Protein AF-A0A7S1DIG7-F1 (afdb_monomer_lite)

InterPro domains:
  IPR050154 UbiB protein kinase [PTHR10566] (1-97)

Foldseek 3Di:
DDALVNVVVVVVVVCVVPVDDDDPVVVVVSVVVVVVQVVVCVVPVPDGVCLLCVLVVLCCLVPPPDPVSVVVNQPQQADPVRDGPVVSVVVSVVSPVPDDVPPSPPDDPDPPDDDD

pLDDT: mean 81.05, std 15.47, range [36.78, 93.75]

Organism: Hemiselmis andersenii (NCBI:txid464988)

Sequence (116 aa):
QINFARLADNLAAIAFRFPFRIPPDYSLIIRSLTILEGIALSSDPDFNIVDEAYPYVARRLLFDRSETLQDALTEILLDANGRLKWNRLLALVNVISSSPPGASAASPEVPSGGGG

Structure (mmCIF, N/CA/C/O backbone):
data_AF-A0A7S1DIG7-F1
#
_entry.id   AF-A0A7S1DIG7-F1
#
loop_
_atom_site.group_PDB
_atom_site.id
_atom_site.type_symbol
_atom_site.label_atom_id
_atom_site.label_alt_id
_atom_site.label_comp_id
_atom_site.label_asym_id
_atom_site.label_entity_id
_atom_site.label_seq_id
_atom_site.pdbx_PDB_ins_code
_atom_site.Cartn_x
_atom_site.Cartn_y
_atom_site.Cartn_z
_atom_site.occupancy
_atom_site.B_iso_or_equiv
_atom_site.auth_seq_id
_atom_site.auth_comp_id
_atom_site.auth_asym_id
_atom_site.auth_atom_id
_atom_site.pdbx_PDB_model_num
ATOM 1 N N . GLN A 1 1 ? -5.209 1.675 -13.824 1.00 55.16 1 GLN A N 1
ATOM 2 C CA . GLN A 1 1 ? -4.279 0.754 -13.146 1.00 55.16 1 GLN A CA 1
ATOM 3 C C . GLN A 1 1 ? -3.381 1.577 -12.231 1.00 55.16 1 GLN A C 1
ATOM 5 O O . GLN A 1 1 ? -2.972 2.664 -12.638 1.00 55.16 1 GLN A O 1
ATOM 10 N N . ILE A 1 2 ? -3.201 1.154 -10.978 1.00 73.31 2 ILE A N 1
ATOM 11 C CA . ILE A 1 2 ? -2.395 1.863 -9.970 1.00 73.31 2 ILE A CA 1
ATOM 12 C C . ILE A 1 2 ? -1.056 1.135 -9.889 1.00 73.31 2 ILE A C 1
ATOM 14 O O . ILE A 1 2 ? -1.050 0.009 -9.417 1.00 73.31 2 ILE A O 1
ATOM 18 N N . ASN A 1 3 ? 0.033 1.763 -10.333 1.00 81.38 3 ASN A N 1
ATOM 19 C CA . ASN A 1 3 ? 1.395 1.268 -10.117 1.00 81.38 3 ASN A CA 1
ATOM 20 C C . ASN A 1 3 ? 2.045 1.992 -8.929 1.00 81.38 3 ASN A C 1
ATOM 22 O O . ASN A 1 3 ? 1.531 3.012 -8.443 1.00 81.38 3 ASN A O 1
ATOM 26 N N . PHE A 1 4 ? 3.153 1.458 -8.431 1.00 85.94 4 PHE A N 1
ATOM 27 C CA . PHE A 1 4 ? 3.773 1.940 -7.205 1.00 85.94 4 PHE A CA 1
ATOM 28 C C . PHE A 1 4 ? 4.417 3.316 -7.377 1.00 85.94 4 PHE A C 1
ATOM 30 O O . PHE A 1 4 ? 4.297 4.150 -6.479 1.00 85.94 4 PHE A O 1
ATOM 37 N N . ALA A 1 5 ? 4.994 3.616 -8.542 1.00 85.00 5 ALA A N 1
ATOM 38 C CA . ALA A 1 5 ? 5.468 4.961 -8.873 1.00 85.00 5 ALA A CA 1
ATOM 39 C C . ALA A 1 5 ? 4.363 6.028 -8.721 1.00 85.00 5 ALA A C 1
ATOM 41 O O . ALA A 1 5 ? 4.533 6.997 -7.981 1.00 85.00 5 ALA A O 1
ATOM 42 N N . ARG A 1 6 ? 3.178 5.816 -9.317 1.00 87.25 6 ARG A N 1
ATOM 43 C CA . ARG A 1 6 ? 2.042 6.748 -9.166 1.00 87.25 6 ARG A CA 1
ATOM 44 C C . ARG A 1 6 ? 1.514 6.801 -7.736 1.00 87.25 6 ARG A C 1
ATOM 46 O O . ARG A 1 6 ? 1.047 7.851 -7.296 1.00 87.25 6 ARG A O 1
ATOM 53 N N . LEU A 1 7 ? 1.539 5.681 -7.014 1.00 86.31 7 LEU A N 1
ATOM 54 C CA . LEU A 1 7 ? 1.150 5.650 -5.604 1.00 86.31 7 LEU A CA 1
ATOM 55 C C . LEU A 1 7 ? 2.092 6.519 -4.757 1.00 86.31 7 LEU A C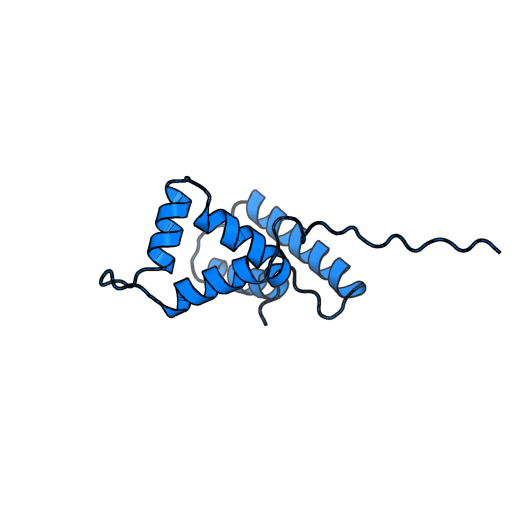 1
ATOM 57 O O . LEU A 1 7 ? 1.618 7.310 -3.940 1.00 86.31 7 LEU A O 1
ATOM 61 N N . ALA A 1 8 ? 3.402 6.407 -4.988 1.00 86.31 8 ALA A N 1
ATOM 62 C CA . ALA A 1 8 ? 4.424 7.207 -4.324 1.00 86.31 8 ALA A CA 1
ATOM 63 C C . ALA A 1 8 ? 4.270 8.703 -4.642 1.00 86.31 8 ALA A C 1
ATOM 65 O O . ALA A 1 8 ? 4.295 9.522 -3.722 1.00 86.31 8 ALA A O 1
ATOM 66 N N . ASP A 1 9 ? 4.017 9.054 -5.905 1.00 88.31 9 ASP A N 1
ATOM 67 C CA . ASP A 1 9 ? 3.774 10.439 -6.328 1.00 88.31 9 ASP A CA 1
ATOM 68 C C . ASP A 1 9 ? 2.531 11.033 -5.654 1.00 88.31 9 ASP A C 1
ATOM 70 O O . ASP A 1 9 ? 2.560 12.151 -5.132 1.00 88.31 9 ASP A O 1
ATOM 74 N N . ASN A 1 10 ? 1.437 10.266 -5.604 1.00 88.12 10 ASN A N 1
ATOM 75 C CA . ASN A 1 10 ? 0.212 10.681 -4.924 1.00 88.12 10 ASN A CA 1
ATOM 76 C C . ASN A 1 10 ? 0.445 10.887 -3.424 1.00 88.12 10 ASN A C 1
ATOM 78 O O . ASN A 1 10 ? -0.031 11.869 -2.852 1.00 88.12 10 ASN A O 1
ATOM 82 N N . LEU A 1 11 ? 1.193 9.987 -2.783 1.00 85.69 11 LEU A N 1
ATOM 83 C CA . LEU A 1 11 ? 1.534 10.112 -1.370 1.00 85.69 11 LEU A CA 1
ATOM 84 C C . LEU A 1 11 ? 2.392 11.357 -1.112 1.00 85.69 11 LEU A C 1
ATOM 86 O O . LEU A 1 11 ? 2.113 12.101 -0.171 1.00 85.69 11 LEU A O 1
ATOM 90 N N . ALA A 1 12 ? 3.384 11.620 -1.967 1.00 85.62 12 ALA A N 1
ATOM 91 C CA . ALA A 1 12 ? 4.207 12.822 -1.893 1.00 85.62 12 ALA A CA 1
ATOM 92 C C . ALA A 1 12 ? 3.348 14.088 -2.028 1.00 85.62 12 ALA A C 1
ATOM 94 O O . ALA A 1 12 ? 3.453 14.994 -1.202 1.00 85.62 12 ALA A O 1
ATOM 95 N N . ALA A 1 13 ? 2.432 14.128 -3.001 1.00 87.94 13 ALA A N 1
ATOM 96 C CA . ALA A 1 13 ? 1.509 15.246 -3.187 1.00 87.94 13 ALA A CA 1
ATOM 97 C C . ALA A 1 13 ? 0.618 15.489 -1.955 1.00 87.94 13 ALA A C 1
ATOM 99 O O . ALA A 1 13 ? 0.393 16.636 -1.560 1.00 87.94 13 ALA A O 1
ATOM 100 N N . ILE A 1 14 ? 0.138 14.421 -1.309 1.00 87.31 14 ILE A N 1
ATOM 101 C CA . ILE A 1 14 ? -0.655 14.517 -0.076 1.00 87.31 14 ILE A CA 1
ATOM 102 C C . ILE A 1 14 ? 0.202 15.043 1.087 1.00 87.31 14 ILE A C 1
ATOM 104 O O . ILE A 1 14 ? -0.268 15.912 1.820 1.00 87.31 14 ILE A O 1
ATOM 108 N N . ALA A 1 15 ? 1.450 14.586 1.220 1.00 83.88 15 ALA A N 1
ATOM 109 C CA . ALA A 1 15 ? 2.393 15.063 2.237 1.00 83.88 15 ALA A CA 1
ATOM 110 C C . ALA A 1 15 ? 2.819 16.530 2.034 1.00 83.88 15 ALA A C 1
ATOM 112 O O . ALA A 1 15 ? 3.163 17.223 2.990 1.00 83.88 15 ALA A O 1
ATOM 113 N N . PHE A 1 16 ? 2.774 17.039 0.799 1.00 83.00 16 PHE A N 1
ATOM 114 C CA . PHE A 1 16 ? 2.913 18.474 0.540 1.00 83.00 16 PHE A CA 1
ATOM 115 C C . PHE A 1 16 ? 1.652 19.254 0.922 1.00 83.00 16 PHE A C 1
ATOM 117 O O . PHE A 1 16 ? 1.752 20.367 1.438 1.00 83.00 16 PHE A O 1
ATOM 124 N N . ARG A 1 17 ? 0.464 18.685 0.674 1.00 86.50 17 ARG A N 1
ATOM 125 C CA . ARG A 1 17 ? -0.823 19.352 0.930 1.00 86.50 17 ARG A CA 1
ATOM 126 C C . ARG A 1 17 ? -1.188 19.412 2.413 1.00 86.50 17 ARG A C 1
ATOM 128 O O . ARG A 1 17 ? -1.804 20.382 2.845 1.00 86.50 17 ARG A O 1
ATOM 135 N N . PHE A 1 18 ? -0.810 18.400 3.185 1.00 83.94 18 PHE A N 1
ATOM 136 C CA . PHE A 1 18 ? -0.964 18.363 4.635 1.00 83.94 18 PHE A CA 1
ATOM 137 C C . PHE A 1 18 ? 0.429 18.206 5.249 1.00 83.94 18 PHE A C 1
ATOM 139 O O . PHE A 1 18 ? 1.088 17.226 4.924 1.00 83.94 18 PHE A O 1
ATOM 146 N N . PRO A 1 19 ? 0.898 19.115 6.125 1.00 73.56 19 PRO A N 1
ATOM 147 C CA . PRO A 1 19 ? 2.295 19.180 6.564 1.00 73.56 19 PRO A CA 1
ATOM 148 C C . PRO A 1 19 ? 2.678 18.087 7.581 1.00 73.56 19 PRO A C 1
ATOM 150 O O . PRO A 1 19 ? 3.311 18.366 8.598 1.00 73.56 19 PRO A O 1
ATOM 153 N N . PHE A 1 20 ? 2.315 16.831 7.330 1.00 78.31 20 PHE A N 1
ATOM 154 C CA . PHE A 1 20 ? 2.900 15.694 8.026 1.00 78.31 20 PHE A CA 1
ATOM 155 C C . PHE A 1 20 ? 4.249 15.349 7.378 1.00 78.31 20 PHE A C 1
ATOM 157 O O . PHE A 1 20 ? 4.415 15.384 6.159 1.00 78.31 20 PHE A O 1
ATOM 164 N N . ARG A 1 21 ? 5.257 15.050 8.201 1.00 78.00 21 ARG A N 1
ATOM 165 C CA . ARG A 1 21 ? 6.576 14.609 7.731 1.00 78.00 21 ARG A CA 1
ATOM 166 C C . ARG A 1 21 ? 6.563 13.092 7.608 1.00 78.00 21 ARG A C 1
ATOM 168 O O . ARG A 1 21 ? 6.246 12.414 8.579 1.00 78.00 21 ARG A O 1
ATOM 175 N N . ILE A 1 22 ? 6.929 12.567 6.442 1.00 82.50 22 ILE A N 1
ATOM 176 C CA . ILE A 1 22 ? 7.140 11.127 6.264 1.00 82.50 22 ILE A CA 1
ATOM 177 C C . ILE A 1 22 ? 8.434 10.752 7.006 1.00 82.50 22 ILE A C 1
ATOM 179 O O . ILE A 1 22 ? 9.477 11.337 6.697 1.00 82.50 22 ILE A O 1
ATOM 183 N N . PRO A 1 23 ? 8.402 9.822 7.980 1.00 87.88 23 PRO A N 1
ATOM 184 C CA . PRO A 1 23 ? 9.616 9.382 8.658 1.00 87.88 23 PRO A CA 1
ATOM 185 C C . PRO A 1 23 ? 10.634 8.772 7.674 1.00 87.88 23 PRO A C 1
ATOM 187 O O . PRO A 1 23 ? 10.221 8.160 6.682 1.00 87.88 23 PRO A O 1
ATOM 190 N N . PRO A 1 24 ? 11.951 8.895 7.935 1.00 88.88 24 PRO A N 1
ATOM 191 C CA . PRO A 1 24 ? 13.000 8.420 7.025 1.00 88.88 24 PRO A CA 1
ATOM 192 C C . PRO A 1 24 ? 12.890 6.939 6.641 1.00 88.88 24 PRO A C 1
ATOM 194 O O . PRO A 1 24 ? 13.167 6.577 5.501 1.00 88.88 24 PRO A O 1
ATOM 197 N N . ASP A 1 25 ? 12.431 6.088 7.556 1.00 91.19 25 ASP A N 1
ATOM 198 C CA . ASP A 1 25 ? 12.311 4.651 7.295 1.00 91.19 25 ASP A CA 1
ATOM 199 C C . ASP A 1 25 ? 11.295 4.360 6.180 1.00 91.19 25 ASP A C 1
ATOM 201 O O . ASP A 1 25 ? 11.547 3.559 5.280 1.00 91.19 25 ASP A O 1
ATOM 205 N N . TYR A 1 26 ? 10.168 5.078 6.169 1.00 89.19 26 TYR A N 1
ATOM 206 C CA . TYR A 1 26 ? 9.143 4.909 5.139 1.00 89.19 26 TYR A CA 1
ATOM 207 C C . TYR A 1 26 ? 9.582 5.459 3.784 1.00 89.19 26 TYR A C 1
ATOM 209 O O . TYR A 1 26 ? 9.275 4.855 2.756 1.00 89.19 26 TYR A O 1
ATOM 217 N N . SER A 1 27 ? 10.322 6.573 3.752 1.00 90.31 27 SER A N 1
ATOM 218 C CA . SER A 1 27 ? 10.826 7.119 2.485 1.00 90.31 27 SER A CA 1
ATOM 219 C C . SER A 1 27 ? 11.83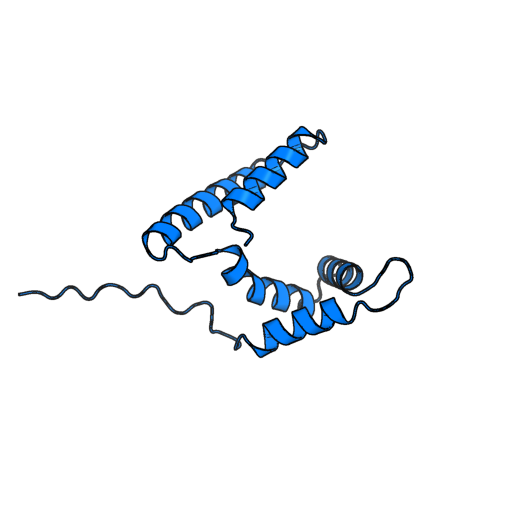4 6.173 1.828 1.00 90.31 27 SER A C 1
ATOM 221 O O . SER A 1 27 ? 11.823 6.014 0.604 1.00 90.31 27 SER A O 1
ATOM 223 N N . LEU A 1 28 ? 12.644 5.481 2.634 1.00 92.25 28 LEU A N 1
ATOM 224 C CA . LEU A 1 28 ? 13.573 4.466 2.156 1.00 92.25 28 LEU A CA 1
ATOM 225 C C . LEU A 1 28 ? 12.847 3.239 1.593 1.00 92.25 28 LEU A C 1
ATOM 227 O O . LEU A 1 28 ? 13.217 2.755 0.520 1.00 92.25 28 LEU A O 1
ATOM 231 N N . ILE A 1 29 ? 11.798 2.766 2.273 1.00 92.19 29 ILE A N 1
ATOM 232 C CA . ILE A 1 29 ? 10.959 1.660 1.785 1.00 92.19 29 ILE A CA 1
ATOM 233 C C . ILE A 1 29 ? 10.340 2.026 0.432 1.00 92.19 29 ILE A C 1
ATOM 235 O O . ILE A 1 29 ? 10.482 1.269 -0.527 1.00 92.19 29 ILE A O 1
ATOM 239 N N . ILE A 1 30 ? 9.725 3.209 0.323 1.00 90.69 30 ILE A N 1
ATOM 240 C CA . ILE A 1 30 ? 9.101 3.680 -0.922 1.00 90.69 30 ILE A CA 1
ATOM 241 C C . ILE A 1 30 ? 10.137 3.747 -2.046 1.00 90.69 30 ILE A C 1
ATOM 243 O O . ILE A 1 30 ? 9.931 3.163 -3.105 1.00 90.69 30 ILE A O 1
ATOM 247 N N . ARG A 1 31 ? 11.288 4.388 -1.811 1.00 90.25 31 ARG A N 1
ATOM 248 C CA . ARG A 1 31 ? 12.353 4.492 -2.819 1.00 90.25 31 ARG A CA 1
ATOM 249 C C . ARG A 1 31 ? 12.844 3.121 -3.284 1.00 90.25 31 ARG A C 1
ATOM 251 O O . ARG A 1 31 ? 13.066 2.931 -4.477 1.00 90.25 31 ARG A O 1
ATOM 258 N N . SER A 1 32 ? 13.021 2.187 -2.353 1.00 93.75 32 SER A N 1
ATOM 259 C CA . SER A 1 32 ? 13.483 0.832 -2.669 1.00 93.75 32 SER A CA 1
ATOM 260 C C . SER A 1 32 ? 12.469 0.102 -3.549 1.00 93.75 32 SER A C 1
ATOM 262 O O . SER A 1 32 ? 12.846 -0.469 -4.568 1.00 93.75 32 SER A O 1
ATOM 264 N N . LEU A 1 33 ? 11.180 0.189 -3.213 1.00 92.38 33 LEU A N 1
ATOM 265 C CA . LEU A 1 33 ? 10.101 -0.424 -3.988 1.00 92.38 33 LEU A CA 1
ATOM 266 C C . LEU A 1 33 ? 9.947 0.204 -5.380 1.00 92.38 33 LEU A C 1
ATOM 268 O O . LEU A 1 33 ? 9.772 -0.531 -6.345 1.00 92.38 33 LEU A O 1
ATOM 272 N N . THR A 1 34 ? 10.094 1.525 -5.521 1.00 90.88 34 THR A N 1
ATOM 273 C CA . THR A 1 34 ? 10.074 2.192 -6.837 1.00 90.88 34 THR A CA 1
ATOM 274 C C . THR A 1 34 ? 11.210 1.712 -7.743 1.00 90.88 34 THR A C 1
ATOM 276 O O . THR A 1 34 ? 10.999 1.496 -8.934 1.00 90.88 34 THR A O 1
ATOM 279 N N . ILE A 1 35 ? 12.418 1.521 -7.199 1.00 92.50 35 ILE A N 1
ATOM 280 C CA . ILE A 1 35 ? 13.551 0.990 -7.973 1.00 92.50 35 ILE A CA 1
ATOM 281 C C . ILE A 1 35 ? 13.284 -0.463 -8.381 1.00 92.50 35 ILE A C 1
ATOM 283 O O . ILE A 1 35 ? 13.506 -0.816 -9.537 1.00 92.50 35 ILE A O 1
ATOM 287 N N . LEU A 1 36 ? 12.784 -1.292 -7.459 1.00 92.00 36 LEU A N 1
ATOM 288 C CA . LEU A 1 36 ? 12.447 -2.689 -7.745 1.00 92.00 36 LEU A CA 1
ATOM 289 C C . LEU A 1 36 ? 11.348 -2.813 -8.806 1.00 92.00 36 LEU A C 1
ATOM 291 O O . LEU A 1 36 ? 11.488 -3.625 -9.715 1.00 92.00 36 LEU A O 1
ATOM 295 N N . GLU A 1 37 ? 10.302 -1.985 -8.738 1.00 89.12 37 GLU A N 1
ATOM 296 C CA . GLU A 1 37 ? 9.260 -1.921 -9.769 1.00 89.12 37 GLU A CA 1
ATOM 297 C C . GLU A 1 37 ? 9.856 -1.526 -11.128 1.00 89.12 37 GLU A C 1
ATOM 299 O O . GLU A 1 37 ? 9.567 -2.170 -12.131 1.00 89.12 37 GLU A O 1
ATOM 304 N N . GLY A 1 38 ? 10.754 -0.536 -11.164 1.00 90.00 38 GLY A N 1
ATOM 305 C CA . GLY A 1 38 ? 11.448 -0.142 -12.394 1.00 90.00 38 GLY A CA 1
ATOM 306 C C . GLY A 1 38 ? 12.299 -1.261 -13.008 1.00 90.00 38 GLY A C 1
ATOM 307 O O . GLY A 1 38 ? 12.344 -1.397 -14.229 1.00 90.00 38 GLY A O 1
ATOM 308 N N . ILE A 1 39 ? 12.943 -2.088 -12.178 1.00 91.69 39 ILE A N 1
ATOM 309 C CA . ILE A 1 39 ? 13.692 -3.267 -12.640 1.00 91.69 39 ILE A CA 1
ATOM 310 C C . ILE A 1 39 ? 12.728 -4.339 -13.161 1.00 91.69 39 ILE A C 1
ATOM 312 O O . ILE A 1 39 ? 12.957 -4.886 -14.237 1.00 91.69 39 ILE A O 1
ATOM 316 N N . ALA A 1 40 ? 11.638 -4.618 -12.448 1.00 88.81 40 ALA A N 1
ATOM 317 C CA . ALA A 1 40 ? 10.654 -5.613 -12.868 1.00 88.81 40 ALA A CA 1
ATOM 318 C C . ALA A 1 40 ? 9.990 -5.242 -14.205 1.00 88.81 40 ALA A C 1
ATOM 320 O O . ALA A 1 40 ? 9.900 -6.089 -15.090 1.00 88.81 40 ALA A O 1
ATOM 321 N N . LEU A 1 41 ? 9.667 -3.960 -14.406 1.00 90.06 41 LEU A N 1
ATOM 322 C CA . LEU A 1 41 ? 9.125 -3.431 -15.665 1.00 90.06 41 LEU A CA 1
ATOM 323 C C . LEU A 1 41 ? 10.061 -3.616 -16.868 1.00 90.06 41 LEU A C 1
ATOM 325 O O . LEU A 1 41 ? 9.604 -3.645 -18.008 1.00 90.06 41 LEU A O 1
ATOM 329 N N . SER A 1 42 ? 11.374 -3.734 -16.639 1.00 88.75 42 SER A N 1
ATOM 330 C CA . SER A 1 42 ? 12.329 -4.023 -17.716 1.00 88.75 42 SER A CA 1
ATOM 331 C C . SER A 1 42 ? 12.263 -5.475 -18.205 1.00 88.75 42 SER A C 1
ATOM 333 O O . SER A 1 42 ? 12.664 -5.751 -19.333 1.00 88.75 42 SER A O 1
ATOM 335 N N . SER A 1 43 ? 11.748 -6.385 -17.371 1.00 91.31 43 SER A N 1
ATOM 336 C CA . SER A 1 43 ? 11.554 -7.802 -17.694 1.00 91.31 43 SER A CA 1
ATOM 337 C C . SER A 1 43 ? 10.127 -8.096 -18.159 1.00 91.31 43 SER A C 1
ATOM 339 O O . SER A 1 43 ? 9.944 -8.872 -19.092 1.00 91.31 43 SER A O 1
ATOM 341 N N . ASP A 1 44 ? 9.131 -7.497 -17.508 1.00 89.06 44 ASP A N 1
ATOM 342 C CA . ASP A 1 44 ? 7.708 -7.631 -17.819 1.00 89.06 44 ASP A CA 1
ATOM 343 C C . ASP A 1 44 ? 7.061 -6.232 -17.866 1.00 89.06 44 ASP A C 1
ATOM 345 O O . ASP A 1 44 ? 6.852 -5.619 -16.816 1.00 89.06 44 ASP A O 1
ATOM 349 N N . PRO A 1 45 ? 6.747 -5.701 -19.065 1.00 88.00 45 PRO A N 1
ATOM 350 C CA . PRO A 1 45 ? 6.165 -4.368 -19.224 1.00 88.00 45 PRO A CA 1
ATOM 351 C C . PRO A 1 45 ? 4.799 -4.178 -18.553 1.00 88.00 45 PRO A C 1
ATOM 353 O O . PRO A 1 45 ? 4.427 -3.036 -18.273 1.00 88.00 45 PRO A O 1
ATOM 356 N N . ASP A 1 46 ? 4.062 -5.266 -18.313 1.00 86.81 46 ASP A N 1
ATOM 357 C CA . ASP A 1 46 ? 2.731 -5.240 -17.700 1.00 86.81 46 ASP A CA 1
ATOM 358 C C . ASP A 1 46 ? 2.784 -5.473 -16.178 1.00 86.81 46 ASP A C 1
ATOM 360 O O . ASP A 1 46 ? 1.747 -5.467 -15.504 1.00 86.81 46 ASP A O 1
ATOM 364 N N . PHE A 1 47 ? 3.989 -5.625 -15.615 1.00 86.75 47 PHE A N 1
ATOM 365 C CA . PHE A 1 47 ? 4.189 -5.872 -14.195 1.00 86.75 47 PHE A CA 1
ATOM 366 C C . PHE A 1 47 ? 3.636 -4.741 -13.321 1.00 86.75 47 PHE A C 1
ATOM 368 O O . PH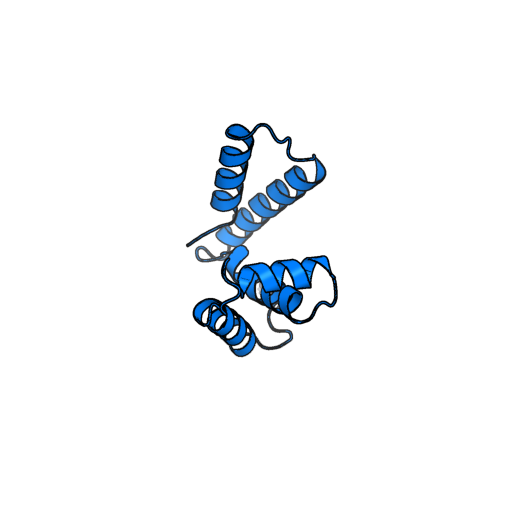E A 1 47 ? 3.913 -3.554 -13.522 1.00 86.75 47 PHE A O 1
ATOM 375 N N . ASN A 1 48 ? 2.914 -5.120 -12.267 1.00 85.75 48 ASN A N 1
ATOM 376 C CA . ASN A 1 48 ? 2.437 -4.196 -11.248 1.00 85.75 48 ASN A CA 1
ATOM 377 C C . ASN A 1 48 ? 2.613 -4.795 -9.852 1.00 85.75 48 ASN A C 1
ATOM 379 O O . ASN A 1 48 ? 1.848 -5.659 -9.423 1.00 85.75 48 ASN A O 1
ATOM 383 N N . ILE A 1 49 ? 3.578 -4.265 -9.099 1.00 86.31 49 ILE A N 1
ATOM 384 C CA . ILE A 1 49 ? 3.897 -4.752 -7.750 1.00 86.31 49 ILE A CA 1
ATOM 385 C C . ILE A 1 49 ? 2.704 -4.670 -6.787 1.00 86.31 49 ILE A C 1
ATOM 387 O O . ILE A 1 49 ? 2.601 -5.474 -5.861 1.00 86.31 49 ILE A O 1
ATOM 391 N N . VAL A 1 50 ? 1.795 -3.708 -6.987 1.00 86.38 50 VAL A N 1
ATOM 392 C CA . VAL A 1 50 ? 0.596 -3.561 -6.152 1.00 86.38 50 VAL A CA 1
ATOM 393 C C . VAL A 1 50 ? -0.362 -4.723 -6.391 1.00 86.38 50 VAL A C 1
ATOM 395 O O . VAL A 1 50 ? -0.894 -5.266 -5.424 1.00 86.38 50 VAL A O 1
ATOM 398 N N . ASP A 1 51 ? -0.548 -5.118 -7.651 1.00 86.50 51 ASP A N 1
ATOM 399 C CA . ASP A 1 51 ? -1.435 -6.221 -8.026 1.00 86.50 51 ASP A CA 1
ATOM 400 C C . ASP A 1 51 ? -0.866 -7.559 -7.523 1.00 86.50 51 ASP A C 1
ATOM 402 O O . ASP A 1 51 ? -1.603 -8.356 -6.942 1.00 86.50 51 ASP A O 1
ATOM 406 N N . GLU A 1 52 ? 0.455 -7.748 -7.613 1.00 86.62 52 GLU A N 1
ATOM 407 C CA . GLU A 1 52 ? 1.159 -8.927 -7.082 1.00 86.62 52 GLU A CA 1
ATOM 408 C C . GLU A 1 52 ? 1.099 -9.024 -5.548 1.00 86.62 52 GLU A C 1
ATOM 410 O O . GLU A 1 52 ? 0.909 -10.099 -4.973 1.00 86.62 52 GLU A O 1
ATOM 415 N N . ALA A 1 53 ? 1.214 -7.894 -4.845 1.00 88.06 53 ALA A N 1
ATOM 416 C CA . ALA A 1 53 ? 1.155 -7.868 -3.384 1.00 88.06 53 ALA A CA 1
ATOM 417 C C . ALA A 1 53 ? -0.279 -7.989 -2.839 1.00 88.06 53 ALA A C 1
ATOM 419 O O . ALA A 1 53 ? -0.479 -8.389 -1.682 1.00 88.06 53 ALA A O 1
ATOM 420 N N . TYR A 1 54 ? -1.289 -7.647 -3.645 1.00 86.50 54 TYR A N 1
ATOM 421 C CA . TYR A 1 54 ? -2.674 -7.534 -3.196 1.00 86.50 54 TYR A CA 1
ATOM 422 C C . TYR A 1 54 ? -3.226 -8.819 -2.548 1.00 86.50 54 TYR A C 1
ATOM 424 O O . TYR A 1 54 ? -3.779 -8.724 -1.446 1.00 86.50 54 TYR A O 1
ATOM 432 N N . PRO A 1 55 ? -3.033 -10.033 -3.106 1.00 88.56 55 PRO A N 1
ATOM 433 C CA . PRO A 1 55 ? -3.506 -11.270 -2.483 1.00 88.56 55 PRO A CA 1
ATOM 434 C C . PRO A 1 55 ? -2.871 -11.551 -1.119 1.00 88.56 55 PRO A C 1
ATOM 436 O O . PRO A 1 55 ? -3.521 -12.105 -0.228 1.00 88.56 55 PRO A O 1
ATOM 439 N N . TYR A 1 56 ? -1.599 -11.187 -0.934 1.00 87.50 56 TYR A N 1
ATOM 440 C CA . TYR A 1 56 ? -0.927 -11.340 0.355 1.00 87.50 56 TYR A CA 1
ATOM 441 C C . TYR A 1 56 ? -1.531 -10.398 1.402 1.00 87.50 56 TYR A C 1
ATOM 443 O O . TYR A 1 56 ? -1.888 -10.846 2.494 1.00 87.50 56 TYR A O 1
ATOM 451 N N . VAL A 1 57 ? -1.722 -9.123 1.052 1.00 87.94 57 VAL A N 1
ATOM 452 C CA . VAL A 1 57 ? -2.331 -8.125 1.946 1.00 87.94 57 VAL A CA 1
ATOM 453 C C . VAL A 1 57 ? -3.777 -8.493 2.282 1.00 87.94 57 VAL A C 1
ATOM 455 O O . VAL A 1 57 ? -4.154 -8.452 3.450 1.00 87.94 57 VAL A O 1
ATOM 458 N N . ALA A 1 58 ? -4.572 -8.922 1.297 1.00 88.12 58 ALA A N 1
ATOM 459 C CA . ALA A 1 58 ? -5.955 -9.349 1.507 1.00 88.12 58 ALA A CA 1
ATOM 460 C C . ALA A 1 58 ? -6.050 -10.546 2.469 1.00 88.12 58 ALA A C 1
ATOM 462 O O . ALA A 1 58 ? -6.877 -10.546 3.380 1.00 88.12 58 ALA A O 1
ATOM 463 N N . ARG A 1 59 ? -5.163 -11.542 2.323 1.00 87.19 59 ARG A N 1
ATOM 464 C CA . ARG A 1 59 ? -5.070 -12.667 3.267 1.00 87.19 59 ARG A CA 1
ATOM 465 C C . ARG A 1 59 ? -4.671 -12.206 4.662 1.00 87.19 59 ARG A C 1
ATOM 467 O O . ARG A 1 59 ? -5.303 -12.608 5.634 1.00 87.19 59 ARG A O 1
ATOM 474 N N . ARG A 1 60 ? -3.641 -11.364 4.765 1.00 88.19 60 ARG A N 1
ATOM 475 C CA . ARG A 1 60 ? -3.177 -10.820 6.047 1.00 88.19 60 ARG A CA 1
ATOM 476 C C . ARG A 1 60 ? -4.317 -10.101 6.770 1.00 88.19 60 ARG A C 1
ATOM 478 O O . ARG A 1 60 ? -4.561 -10.385 7.932 1.00 88.19 60 ARG A O 1
ATOM 485 N N . LEU A 1 61 ? -5.049 -9.243 6.064 1.00 88.88 61 LEU A N 1
ATOM 486 C CA . LEU A 1 61 ? -6.167 -8.478 6.612 1.00 88.88 61 LEU A CA 1
ATOM 487 C C . LEU A 1 61 ? -7.303 -9.371 7.144 1.00 88.88 61 LEU A C 1
ATOM 489 O O . LEU A 1 61 ? -7.961 -9.005 8.108 1.00 88.88 61 LEU A O 1
ATOM 493 N N . LEU A 1 62 ? -7.537 -10.533 6.526 1.00 85.62 62 LEU A N 1
ATOM 494 C CA . LEU A 1 62 ? -8.635 -11.433 6.899 1.00 85.62 62 LEU A CA 1
ATOM 495 C C . LEU A 1 62 ? -8.279 -12.462 7.971 1.00 85.62 62 LEU A C 1
ATOM 497 O O . LEU A 1 62 ? -9.165 -12.898 8.704 1.00 85.62 62 LEU A O 1
ATOM 501 N N . PHE A 1 63 ? -7.017 -12.889 8.039 1.00 85.75 63 PHE A N 1
ATOM 502 C CA . PHE A 1 63 ? -6.600 -13.990 8.913 1.00 85.75 63 PHE A CA 1
ATOM 503 C C . PHE A 1 63 ? -5.736 -13.558 10.101 1.00 85.75 63 PHE A C 1
ATOM 505 O O . PHE A 1 63 ? -5.639 -14.307 11.075 1.00 85.75 63 PHE A O 1
ATOM 512 N N . ASP A 1 64 ? -5.094 -12.390 10.043 1.00 87.00 64 ASP A N 1
ATOM 513 C CA . ASP A 1 64 ? -4.295 -11.890 11.160 1.00 87.00 64 ASP A CA 1
ATOM 514 C C . ASP A 1 64 ? -5.211 -11.441 12.315 1.00 87.00 64 ASP A C 1
ATOM 516 O O . ASP A 1 64 ? -6.267 -10.844 12.113 1.00 87.00 64 ASP A O 1
ATOM 520 N N . ARG A 1 65 ? -4.810 -11.762 13.549 1.00 84.62 65 ARG A N 1
ATOM 521 C CA . ARG A 1 65 ? -5.564 -11.446 14.772 1.00 84.62 65 ARG A CA 1
ATOM 522 C C . ARG A 1 65 ? -5.125 -10.142 15.440 1.00 84.62 65 ARG A C 1
ATOM 524 O O . ARG A 1 65 ? -5.545 -9.878 16.562 1.00 84.62 65 ARG A O 1
ATOM 531 N N . SER A 1 66 ? -4.276 -9.353 14.791 1.00 92.00 66 SER A N 1
ATOM 532 C CA . SER A 1 66 ? -3.933 -8.007 15.248 1.00 92.00 66 SER A CA 1
ATOM 533 C C . SER A 1 66 ? -5.188 -7.135 15.378 1.00 92.00 66 SER A C 1
ATOM 535 O O . SER A 1 66 ? -5.965 -7.033 14.430 1.00 92.00 66 SER A O 1
ATOM 537 N N . GLU A 1 67 ? -5.347 -6.474 16.528 1.00 91.88 67 GLU A N 1
ATOM 538 C CA . GLU A 1 67 ? -6.420 -5.500 16.792 1.00 91.88 67 GLU A CA 1
ATOM 539 C C . GLU A 1 67 ? -6.487 -4.444 15.679 1.00 91.88 67 GLU A C 1
ATOM 541 O O . GLU A 1 67 ? -7.525 -4.254 15.056 1.00 91.88 67 GLU A O 1
ATOM 546 N N . THR A 1 68 ? -5.335 -3.891 15.292 1.00 90.12 68 THR A N 1
ATOM 547 C CA . THR A 1 68 ? -5.230 -2.902 14.211 1.00 90.12 68 THR A CA 1
ATOM 548 C C . THR A 1 68 ? -5.737 -3.418 12.862 1.00 90.12 68 THR A C 1
ATOM 550 O O . THR A 1 68 ? -6.353 -2.671 12.104 1.00 90.12 68 THR A O 1
ATOM 553 N N . LEU A 1 69 ? -5.477 -4.685 12.523 1.00 89.38 69 LEU A N 1
ATOM 554 C CA . LEU A 1 69 ? -5.940 -5.257 11.254 1.00 89.38 69 LEU A CA 1
ATOM 555 C C . LEU A 1 69 ? -7.428 -5.610 11.290 1.00 89.38 69 LEU A C 1
ATOM 557 O O . LEU A 1 69 ? -8.095 -5.486 10.265 1.00 89.38 69 LEU A O 1
ATOM 561 N N . GLN A 1 70 ? -7.961 -5.991 12.451 1.00 90.31 70 GLN A N 1
ATOM 562 C CA . GLN A 1 70 ? -9.398 -6.194 12.634 1.00 90.31 70 GLN A CA 1
ATOM 563 C C . GLN A 1 70 ? -10.169 -4.877 12.534 1.00 90.31 70 GLN A C 1
ATOM 565 O O . GLN A 1 70 ? -11.212 -4.835 11.875 1.00 90.31 70 GLN A O 1
ATOM 570 N N . ASP A 1 71 ? -9.632 -3.800 13.105 1.00 91.19 71 ASP A N 1
ATOM 571 C CA . ASP A 1 71 ? -10.199 -2.458 12.975 1.00 91.19 71 ASP A CA 1
ATOM 572 C C . ASP A 1 71 ? -10.190 -2.009 11.512 1.00 91.19 71 ASP A C 1
ATOM 574 O O . ASP A 1 71 ? -11.232 -1.650 10.961 1.00 91.19 71 ASP A O 1
ATOM 578 N N . ALA A 1 72 ? -9.047 -2.143 10.832 1.00 89.94 72 ALA A N 1
ATOM 579 C CA . ALA A 1 72 ? -8.935 -1.821 9.412 1.00 89.94 72 ALA A CA 1
ATOM 580 C C . ALA A 1 72 ? -9.904 -2.651 8.547 1.00 89.94 72 ALA A C 1
ATOM 582 O O . ALA A 1 72 ? -10.549 -2.119 7.640 1.00 89.94 72 ALA A O 1
ATOM 583 N N . LEU A 1 73 ? -10.049 -3.952 8.826 1.00 90.25 73 LEU A N 1
ATOM 584 C CA . LEU A 1 73 ? -11.013 -4.814 8.140 1.00 90.25 73 LEU A CA 1
ATOM 585 C C . LEU A 1 73 ? -12.450 -4.331 8.376 1.00 90.25 73 LEU A C 1
ATOM 587 O O . LEU A 1 73 ? -13.250 -4.286 7.439 1.00 90.25 73 LEU A O 1
ATOM 591 N N . THR A 1 74 ? -12.764 -3.938 9.607 1.00 90.12 74 THR A N 1
ATOM 592 C CA . THR A 1 74 ? -14.077 -3.420 9.996 1.00 90.12 74 THR A CA 1
ATOM 593 C C . THR A 1 74 ? -14.398 -2.124 9.253 1.00 90.12 74 THR A C 1
ATOM 595 O O . THR A 1 74 ? -15.475 -2.015 8.669 1.00 90.12 74 THR A O 1
ATOM 598 N N . GLU A 1 75 ? -13.457 -1.183 9.161 1.00 90.44 75 GLU A N 1
ATOM 599 C CA . GLU A 1 75 ? -13.619 0.059 8.388 1.00 90.44 75 GLU A CA 1
ATOM 600 C C . GLU A 1 75 ? -13.805 -0.190 6.880 1.00 90.44 75 GLU A C 1
ATOM 602 O O . GLU A 1 75 ? -14.569 0.502 6.189 1.00 90.44 75 GLU A O 1
ATOM 607 N N . ILE A 1 76 ? -13.121 -1.206 6.347 1.00 89.81 76 ILE A N 1
ATOM 608 C CA . ILE A 1 76 ? -13.240 -1.599 4.940 1.00 89.81 76 ILE A CA 1
ATOM 609 C C . ILE A 1 76 ? -14.610 -2.222 4.660 1.00 89.81 76 ILE A C 1
ATOM 611 O O . ILE A 1 76 ? -15.213 -1.937 3.615 1.00 89.81 76 ILE A O 1
ATOM 615 N N . LEU A 1 77 ? -15.099 -3.067 5.567 1.00 91.50 77 LEU A N 1
ATOM 616 C CA . LEU A 1 77 ? -16.327 -3.833 5.388 1.00 91.50 77 LEU A CA 1
ATOM 617 C C . LEU A 1 77 ? -17.587 -3.072 5.794 1.00 91.50 77 LEU A C 1
ATOM 619 O O . LEU A 1 77 ? -18.634 -3.332 5.207 1.00 91.50 77 LEU A O 1
ATOM 623 N N . LEU A 1 78 ? -17.523 -2.138 6.737 1.00 92.69 78 LEU A N 1
ATOM 624 C CA . LEU A 1 78 ? -18.690 -1.405 7.227 1.00 92.69 78 LEU A CA 1
ATOM 625 C C . LEU A 1 78 ? -18.739 0.016 6.656 1.00 92.69 78 LEU A C 1
ATOM 627 O O . LEU A 1 78 ? -17.722 0.648 6.366 1.00 92.69 78 LEU A O 1
ATOM 631 N N . ASP A 1 79 ? -19.944 0.523 6.417 1.00 89.12 79 ASP A N 1
ATOM 632 C CA . ASP A 1 79 ? -20.172 1.949 6.197 1.00 89.12 79 ASP A CA 1
ATOM 633 C C . ASP A 1 79 ? -20.278 2.712 7.530 1.00 89.12 79 ASP A C 1
ATOM 635 O O . ASP A 1 79 ? -20.287 2.122 8.6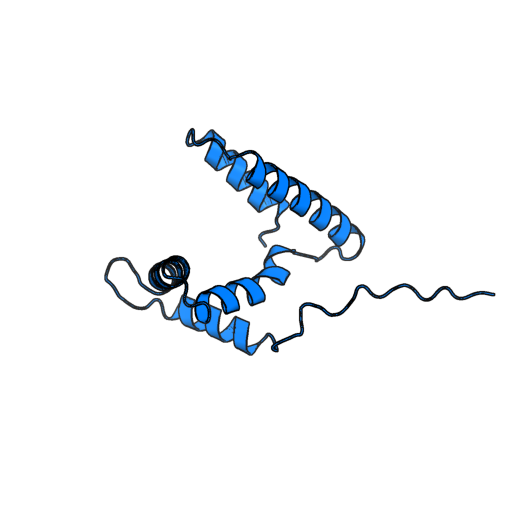09 1.00 89.12 79 ASP A O 1
ATOM 639 N N . ALA A 1 80 ? -20.375 4.043 7.458 1.00 86.19 80 ALA A N 1
ATOM 640 C CA . ALA A 1 80 ? -20.506 4.897 8.643 1.00 86.19 80 ALA A CA 1
ATOM 641 C C . ALA A 1 80 ? -21.776 4.615 9.476 1.00 86.19 80 ALA A C 1
ATOM 643 O O . ALA A 1 80 ? -21.872 5.065 10.612 1.00 86.19 80 ALA A O 1
ATOM 644 N N . ASN A 1 81 ? -22.739 3.870 8.923 1.00 86.38 81 ASN A N 1
ATOM 645 C CA . ASN A 1 81 ? -23.983 3.473 9.579 1.00 86.38 81 ASN A CA 1
ATOM 646 C C . ASN A 1 81 ? -23.941 2.012 10.070 1.00 86.38 81 ASN A C 1
ATOM 648 O O . ASN A 1 81 ? -24.977 1.470 10.459 1.00 86.38 81 ASN A O 1
ATOM 652 N N . GLY A 1 82 ? -22.781 1.348 10.008 1.00 86.06 82 GLY A N 1
ATOM 653 C CA . GLY A 1 82 ? -22.612 -0.054 10.395 1.00 86.06 82 GLY A CA 1
ATOM 654 C C . GLY A 1 82 ? -23.197 -1.063 9.402 1.00 86.06 82 GLY A C 1
ATOM 655 O O . GLY A 1 82 ? -23.340 -2.240 9.734 1.00 86.06 82 GLY A O 1
ATOM 656 N N . ARG A 1 83 ? -23.555 -0.647 8.182 1.00 90.25 83 ARG A N 1
ATOM 657 C CA . ARG A 1 83 ? -24.037 -1.559 7.138 1.00 90.25 83 ARG A CA 1
ATOM 658 C C . ARG A 1 83 ? -22.868 -2.190 6.403 1.00 90.25 83 ARG A C 1
ATOM 660 O O . ARG A 1 83 ? -21.907 -1.523 6.024 1.00 90.25 83 ARG A O 1
ATOM 667 N N . LEU A 1 84 ? -23.004 -3.481 6.132 1.00 91.75 84 LEU A N 1
ATOM 668 C CA . LEU A 1 84 ? -22.001 -4.239 5.406 1.00 91.75 84 LEU A CA 1
ATOM 669 C C . LEU A 1 84 ? -21.941 -3.820 3.928 1.00 91.75 84 LEU A C 1
ATOM 671 O O . LEU A 1 84 ? -22.920 -3.910 3.182 1.00 91.75 84 LEU A O 1
ATOM 675 N N . LYS A 1 85 ? -20.751 -3.426 3.481 1.00 93.00 85 LYS A N 1
ATOM 676 C CA . LYS A 1 85 ? -20.393 -3.189 2.084 1.00 93.00 85 LYS A CA 1
ATOM 677 C C . LYS A 1 85 ? -20.160 -4.529 1.390 1.00 93.00 85 LYS A C 1
ATOM 679 O O . LYS A 1 85 ? -19.021 -4.949 1.182 1.00 93.00 85 LYS A O 1
ATOM 684 N N . TRP A 1 86 ? -21.246 -5.176 0.972 1.00 90.50 86 TRP A N 1
ATOM 685 C CA . TRP A 1 86 ? -21.210 -6.465 0.268 1.00 90.50 86 TRP A CA 1
ATOM 686 C C . TRP A 1 86 ? -20.224 -6.496 -0.906 1.00 90.50 86 TRP A C 1
ATOM 688 O O . TRP A 1 86 ? -19.474 -7.454 -1.045 1.00 90.50 86 TRP A O 1
ATOM 698 N N . ASN A 1 87 ? -20.133 -5.415 -1.685 1.00 90.81 87 ASN A N 1
ATOM 699 C CA . ASN A 1 87 ? -19.183 -5.315 -2.799 1.00 90.81 87 ASN A CA 1
ATOM 700 C C . ASN A 1 87 ? -17.717 -5.471 -2.358 1.00 90.81 87 ASN A C 1
ATOM 702 O O . ASN A 1 87 ? -16.920 -6.072 -3.073 1.00 90.81 87 ASN A O 1
ATOM 706 N N . ARG A 1 88 ? -17.348 -4.943 -1.182 1.00 89.00 88 ARG A N 1
ATOM 707 C CA . ARG A 1 88 ? -15.983 -5.046 -0.641 1.00 89.00 88 ARG A CA 1
ATOM 708 C C . ARG A 1 88 ? -15.707 -6.443 -0.105 1.00 89.00 88 ARG A C 1
ATOM 710 O O . ARG A 1 88 ? -14.646 -6.989 -0.388 1.00 89.00 88 ARG A O 1
ATOM 717 N N . LEU A 1 89 ? -16.678 -7.033 0.593 1.00 88.44 89 LEU A N 1
ATOM 718 C CA . LEU A 1 89 ? -16.579 -8.415 1.056 1.00 88.44 89 LEU A CA 1
ATOM 719 C C . LEU A 1 89 ? -16.391 -9.382 -0.119 1.00 88.44 89 LEU A C 1
ATOM 721 O O . LEU A 1 89 ? -15.473 -10.196 -0.105 1.00 88.44 89 LEU A O 1
ATOM 725 N N . LEU A 1 90 ? -17.225 -9.261 -1.154 1.00 87.81 90 LEU A N 1
ATOM 726 C CA . LEU A 1 90 ? -17.144 -10.107 -2.344 1.00 87.81 90 LEU A CA 1
ATOM 727 C C . LEU A 1 90 ? -15.810 -9.935 -3.074 1.00 87.81 90 LEU A C 1
ATOM 729 O O . LEU A 1 90 ? -15.221 -10.929 -3.488 1.00 87.81 90 LEU A O 1
ATOM 733 N N . ALA A 1 91 ? -15.302 -8.703 -3.184 1.00 87.00 91 ALA A N 1
ATOM 734 C CA . ALA A 1 91 ? -13.987 -8.454 -3.768 1.00 87.00 91 ALA A CA 1
ATOM 735 C C . ALA A 1 91 ? -12.874 -9.186 -2.998 1.00 87.00 91 ALA A C 1
ATOM 737 O O . ALA A 1 91 ? -12.052 -9.860 -3.614 1.00 87.00 91 ALA A O 1
ATOM 738 N N . LEU A 1 92 ? -12.881 -9.116 -1.663 1.00 86.00 92 LEU A N 1
ATOM 739 C CA . LEU A 1 92 ? -11.891 -9.795 -0.823 1.00 86.00 92 LEU A CA 1
ATOM 740 C C . LEU A 1 92 ? -11.978 -11.325 -0.929 1.00 86.00 92 LEU A C 1
ATOM 742 O O . LEU A 1 92 ? -10.955 -11.989 -1.085 1.00 86.00 92 LEU A O 1
ATOM 746 N N . VAL A 1 93 ? -13.190 -11.888 -0.894 1.00 86.12 93 VAL A N 1
ATOM 747 C CA . VAL A 1 93 ? -13.398 -13.339 -1.041 1.00 86.12 93 VAL A CA 1
ATOM 748 C C . VAL A 1 93 ? -12.941 -13.813 -2.418 1.00 86.12 93 VAL A C 1
ATOM 750 O O . VAL A 1 93 ? -12.256 -14.833 -2.513 1.00 86.12 93 VAL A O 1
ATOM 753 N N . ASN A 1 94 ? -13.265 -13.067 -3.477 1.00 87.38 94 ASN A N 1
ATOM 754 C CA . ASN A 1 94 ? -12.863 -13.415 -4.836 1.00 87.38 94 ASN A CA 1
ATOM 755 C C . ASN A 1 94 ? -11.336 -13.484 -4.969 1.00 87.38 94 ASN A C 1
ATOM 757 O O . ASN A 1 94 ? -10.815 -14.449 -5.512 1.00 87.38 94 ASN A O 1
ATOM 761 N N . VAL A 1 95 ? -10.623 -12.518 -4.386 1.00 86.12 95 VAL A N 1
ATOM 762 C CA . VAL A 1 95 ? -9.152 -12.434 -4.431 1.00 86.12 95 VAL A CA 1
ATOM 763 C C . VAL A 1 95 ? -8.473 -13.613 -3.740 1.00 86.12 95 VAL A C 1
ATOM 765 O O . VAL A 1 95 ? -7.447 -14.103 -4.211 1.00 86.12 95 VAL A O 1
ATOM 768 N N . ILE A 1 96 ? -9.040 -14.103 -2.636 1.00 83.00 96 ILE A N 1
ATOM 769 C CA . ILE A 1 96 ? -8.517 -15.305 -1.973 1.00 83.00 96 ILE A CA 1
ATOM 770 C C . ILE A 1 96 ? -8.864 -16.556 -2.774 1.00 83.00 96 ILE A C 1
ATOM 772 O O . ILE A 1 96 ? -8.040 -17.457 -2.887 1.00 83.00 96 ILE A O 1
ATOM 776 N N . SER A 1 97 ? -10.071 -16.610 -3.333 1.00 82.00 97 SER A N 1
ATOM 777 C CA . SER A 1 97 ? -10.553 -17.768 -4.091 1.00 82.00 97 SER A CA 1
ATOM 778 C C . SER A 1 97 ? -9.762 -17.967 -5.385 1.00 82.00 97 SER A C 1
ATOM 780 O O . SER A 1 97 ? -9.524 -19.101 -5.793 1.00 82.00 97 SER A O 1
ATOM 782 N N . SER A 1 98 ? -9.319 -16.875 -6.013 1.00 76.31 98 SER A N 1
ATOM 783 C CA . SER A 1 98 ? -8.515 -16.900 -7.236 1.00 76.31 98 SER A CA 1
ATOM 784 C C . SER A 1 98 ? -7.013 -17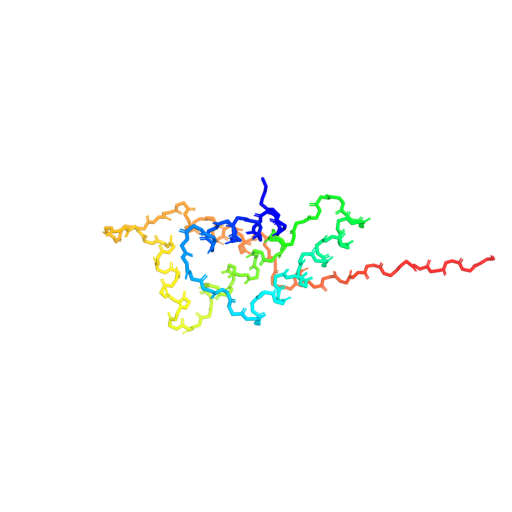.088 -6.993 1.00 76.31 98 SER A C 1
ATOM 786 O O . SER A 1 98 ? -6.270 -17.252 -7.956 1.00 76.31 98 SER A O 1
ATOM 788 N N . SER A 1 99 ? -6.535 -17.055 -5.742 1.00 60.97 99 SER A N 1
ATOM 789 C CA . SER A 1 99 ? -5.105 -17.129 -5.410 1.00 60.97 99 SER A CA 1
ATOM 790 C C . SER A 1 99 ? -4.818 -18.316 -4.475 1.00 60.97 99 SER A C 1
ATOM 792 O O . SER A 1 99 ? -5.095 -18.216 -3.277 1.00 60.97 99 SER A O 1
ATOM 794 N N . PRO A 1 100 ? -4.225 -19.428 -4.961 1.00 49.59 100 PRO A N 1
ATOM 795 C CA . PRO A 1 100 ? -3.912 -20.577 -4.116 1.00 49.59 100 PRO A CA 1
ATOM 796 C C . PRO A 1 100 ? -2.915 -20.216 -2.997 1.00 49.59 100 PRO A C 1
ATOM 798 O O . PRO A 1 100 ? -2.051 -19.349 -3.188 1.00 49.59 100 PRO A O 1
ATOM 801 N N . PRO A 1 101 ? -2.986 -20.885 -1.830 1.00 45.09 101 PRO A N 1
ATOM 802 C CA . PRO A 1 101 ? -2.017 -20.705 -0.755 1.00 45.09 101 PRO A CA 1
ATOM 803 C C . PRO A 1 101 ? -0.637 -21.196 -1.226 1.00 45.09 101 PRO A C 1
ATOM 805 O O . PRO A 1 101 ? -0.395 -22.394 -1.300 1.00 45.09 101 PRO A O 1
ATOM 808 N N . GLY A 1 102 ? 0.253 -20.262 -1.582 1.00 51.06 102 GLY A N 1
ATOM 809 C CA . GLY A 1 102 ? 1.647 -20.548 -1.956 1.00 51.06 102 GLY A CA 1
ATOM 810 C C . GLY A 1 102 ? 2.087 -20.128 -3.365 1.00 51.06 102 GLY A C 1
ATOM 811 O O . GLY A 1 102 ? 3.253 -20.308 -3.688 1.00 51.06 102 GLY A O 1
ATOM 812 N N . ALA A 1 103 ? 1.214 -19.548 -4.198 1.00 48.72 103 ALA A N 1
ATOM 813 C CA . ALA A 1 103 ? 1.561 -19.257 -5.599 1.00 48.72 103 ALA A CA 1
ATOM 814 C C . ALA A 1 103 ? 2.452 -18.010 -5.817 1.00 48.72 103 ALA A C 1
ATOM 816 O O . ALA A 1 103 ? 3.148 -17.928 -6.821 1.00 48.72 103 ALA A O 1
ATOM 817 N N . SER A 1 104 ? 2.501 -17.062 -4.876 1.00 51.53 104 SER A N 1
ATOM 818 C CA . SER A 1 104 ? 3.260 -15.801 -5.023 1.00 51.53 104 SER A CA 1
ATOM 819 C C . SER A 1 104 ? 4.706 -15.903 -4.508 1.00 51.53 104 SER A C 1
ATOM 821 O O . SER A 1 104 ? 5.191 -15.022 -3.800 1.00 51.53 104 SER A O 1
ATOM 823 N N . ALA A 1 105 ? 5.372 -17.018 -4.802 1.00 45.84 105 ALA A N 1
ATOM 824 C CA . ALA A 1 105 ? 6.811 -17.205 -4.596 1.00 45.84 105 ALA A CA 1
ATOM 825 C C . ALA A 1 105 ? 7.426 -18.120 -5.674 1.00 45.84 105 ALA A C 1
ATOM 827 O O . ALA A 1 105 ? 8.467 -18.734 -5.442 1.00 45.84 105 ALA A O 1
ATOM 828 N N . ALA A 1 106 ? 6.776 -18.257 -6.837 1.00 41.06 106 ALA A N 1
ATOM 829 C CA . ALA A 1 106 ? 7.360 -18.976 -7.961 1.00 41.06 106 ALA A CA 1
ATOM 830 C C . ALA A 1 106 ? 8.511 -18.136 -8.544 1.00 41.06 106 ALA A C 1
ATOM 832 O O . ALA A 1 106 ? 8.309 -17.037 -9.048 1.00 41.06 106 ALA A O 1
ATOM 833 N N . SER A 1 107 ? 9.713 -18.672 -8.348 1.00 37.66 107 SER A N 1
ATOM 834 C CA . SER A 1 107 ? 11.058 -18.201 -8.676 1.00 37.66 107 SER A CA 1
ATOM 835 C C . SER A 1 107 ? 11.217 -17.341 -9.938 1.00 37.66 107 SER A C 1
ATOM 837 O O . SER A 1 107 ? 10.573 -17.623 -10.946 1.00 37.66 107 SER A O 1
ATOM 839 N N . PRO A 1 108 ? 12.180 -16.394 -9.956 1.00 43.28 108 PRO A N 1
ATOM 840 C CA . PRO A 1 108 ? 12.662 -15.844 -11.214 1.00 43.28 108 PRO A CA 1
ATOM 841 C C . PRO A 1 108 ? 13.280 -16.991 -12.023 1.00 43.28 108 PRO A C 1
ATOM 843 O O . PRO A 1 108 ? 14.158 -17.710 -11.539 1.00 43.28 108 PRO A O 1
ATOM 846 N N . GLU A 1 109 ? 12.782 -17.198 -13.236 1.00 47.66 109 GLU A N 1
ATOM 847 C CA . GLU A 1 109 ? 13.336 -18.155 -14.185 1.00 47.66 109 GLU A CA 1
ATOM 848 C C . GLU A 1 109 ? 14.780 -17.728 -14.501 1.00 47.66 109 GLU A C 1
ATOM 850 O O . GLU A 1 109 ? 15.024 -16.687 -15.110 1.00 47.66 109 GLU A O 1
ATOM 855 N N . VAL A 1 110 ? 15.763 -18.487 -14.008 1.00 54.31 110 VAL A N 1
ATOM 856 C CA . VAL A 1 110 ? 17.174 -18.265 -14.344 1.00 54.31 110 VAL A CA 1
ATOM 857 C C . VAL A 1 110 ? 17.352 -18.721 -15.794 1.00 54.31 110 VAL A C 1
ATOM 859 O O . VAL A 1 110 ? 17.099 -19.897 -16.073 1.00 54.31 110 VAL A O 1
ATOM 862 N N . PRO A 1 111 ? 17.779 -17.853 -16.730 1.00 46.50 111 PRO A N 1
ATOM 863 C CA . PRO A 1 111 ? 17.994 -18.276 -18.103 1.00 46.50 111 PRO A CA 1
ATOM 864 C C . PRO A 1 111 ? 19.105 -19.327 -18.110 1.00 46.50 111 PRO A C 1
ATOM 866 O O . PRO A 1 111 ? 20.237 -19.073 -17.694 1.00 46.50 111 PRO A O 1
ATOM 869 N N . SER A 1 112 ? 18.755 -20.536 -18.545 1.00 49.53 112 SER A N 1
ATOM 870 C CA . SER A 1 112 ? 19.704 -21.632 -18.702 1.00 49.53 112 SER A CA 1
ATOM 871 C C . SER A 1 112 ? 20.726 -21.236 -19.763 1.00 49.53 112 SER A C 1
ATOM 873 O O . SER A 1 112 ? 20.401 -21.133 -20.945 1.00 49.53 112 SER A O 1
ATOM 875 N N . GLY A 1 113 ? 21.962 -20.987 -19.329 1.00 48.09 113 GLY A N 1
ATOM 876 C CA . GLY A 1 113 ? 23.099 -20.786 -20.214 1.00 48.09 113 GLY A CA 1
ATOM 877 C C . GLY A 1 113 ? 23.312 -22.026 -21.075 1.00 48.09 113 GLY A C 1
ATOM 878 O O . GLY A 1 113 ? 23.780 -23.055 -20.591 1.00 48.09 113 GLY A O 1
ATOM 879 N N . GLY A 1 114 ? 22.957 -21.924 -22.354 1.00 42.94 114 GLY A N 1
ATOM 880 C CA . GLY A 1 114 ? 23.351 -22.880 -23.376 1.00 42.94 114 GLY A CA 1
ATOM 881 C C . GLY A 1 114 ? 24.807 -22.638 -23.747 1.00 42.94 114 GLY A C 1
ATOM 882 O O . GLY A 1 114 ? 25.112 -21.697 -24.474 1.00 42.94 114 GLY A O 1
ATOM 883 N N . GLY A 1 115 ? 25.697 -23.472 -23.212 1.00 44.78 115 GLY A N 1
ATOM 884 C CA . GLY A 1 115 ? 27.046 -23.626 -23.739 1.00 44.78 115 GLY A CA 1
ATOM 885 C C . GLY A 1 115 ? 27.007 -24.314 -25.103 1.00 44.78 115 GLY A C 1
ATOM 886 O O . GLY A 1 115 ? 26.316 -25.320 -25.276 1.00 44.78 115 GLY A O 1
ATOM 887 N N . GLY A 1 116 ? 27.767 -23.755 -26.039 1.00 36.78 116 GLY A N 1
ATOM 888 C CA . GLY A 1 116 ? 28.096 -24.298 -27.351 1.00 36.78 116 GLY A CA 1
ATOM 889 C C . GLY A 1 116 ? 29.297 -23.549 -27.894 1.00 36.78 116 GLY A C 1
ATOM 890 O O . GLY A 1 116 ? 29.179 -22.310 -28.006 1.00 36.78 116 GLY A O 1
#

Radius of gyration: 18.21 Å; chains: 1; bounding box: 52×44×44 Å

Secondary structure (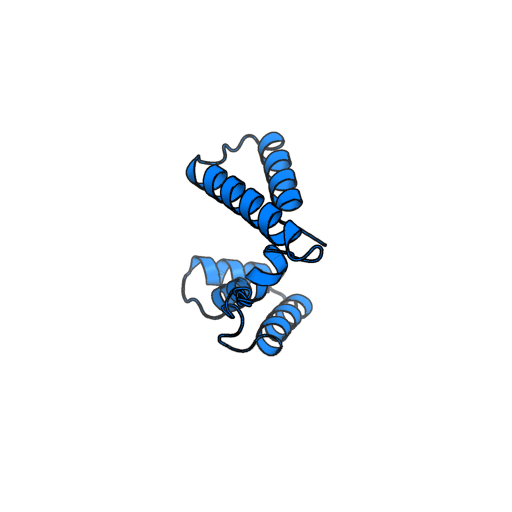DSSP, 8-state):
---HHHHHHHHHHHHHHS-PPPPHHHHHHHHHHHHHHHHHHHH-TT--HHHHHHHHHHHHHHH---HHHHHHHHHHHB-TTS-B-HHHHHHHHHHHHTS-TT-TT-----------